Protein AF-W4M3H6-F1 (afdb_monomer)

Mean predicted aligned error: 14.19 Å

pLDDT: mean 78.34, std 15.19, range [44.12, 96.31]

Structure (mmCIF, N/CA/C/O backbone):
data_AF-W4M3H6-F1
#
_entry.id   AF-W4M3H6-F1
#
loop_
_atom_site.group_PDB
_atom_site.id
_atom_site.type_symbol
_atom_site.label_atom_id
_atom_site.label_alt_id
_atom_site.label_comp_id
_atom_site.label_asym_id
_atom_site.label_entity_id
_atom_site.label_seq_id
_atom_site.pdbx_PDB_ins_code
_atom_site.Cartn_x
_atom_site.Cartn_y
_atom_site.Cartn_z
_atom_site.occupancy
_atom_site.B_iso_or_equiv
_atom_site.auth_seq_id
_atom_site.auth_comp_id
_atom_site.auth_asym_id
_atom_site.auth_atom_id
_atom_site.pdbx_PDB_model_num
ATOM 1 N N . MET A 1 1 ? -25.652 -9.138 21.978 1.00 44.12 1 MET A N 1
ATOM 2 C CA . MET A 1 1 ? -25.597 -7.736 21.524 1.00 44.12 1 MET A CA 1
ATOM 3 C C . MET A 1 1 ? -24.230 -7.539 20.920 1.00 44.12 1 MET A C 1
ATOM 5 O O . MET A 1 1 ? -23.247 -7.651 21.644 1.00 44.12 1 MET A O 1
ATOM 9 N N . GLU A 1 2 ? -24.172 -7.386 19.602 1.00 61.50 2 GLU A N 1
ATOM 10 C CA . GLU A 1 2 ? -22.939 -7.023 18.908 1.00 61.50 2 GLU A CA 1
ATOM 11 C C . GLU A 1 2 ? -22.460 -5.693 19.494 1.00 61.50 2 GLU A C 1
ATOM 13 O O . G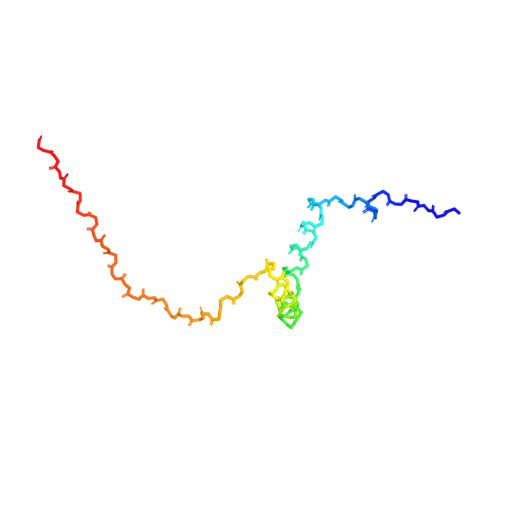LU A 1 2 ? -23.227 -4.735 19.586 1.00 61.50 2 GLU A O 1
ATOM 18 N N . ARG A 1 3 ? -21.227 -5.664 20.010 1.00 63.72 3 ARG A N 1
ATOM 19 C CA . ARG A 1 3 ? -20.610 -4.408 20.433 1.00 63.72 3 ARG A CA 1
ATOM 20 C C . ARG A 1 3 ? -20.317 -3.632 19.161 1.00 63.72 3 ARG A C 1
ATOM 22 O O . ARG A 1 3 ? -19.406 -4.011 18.430 1.00 63.72 3 ARG A O 1
ATOM 29 N N . TRP A 1 4 ? -21.080 -2.573 18.917 1.00 67.50 4 TRP A N 1
ATOM 30 C CA . TRP A 1 4 ? -20.690 -1.551 17.959 1.00 67.50 4 TRP A CA 1
ATOM 31 C C . TRP A 1 4 ? -19.330 -1.019 18.392 1.00 67.50 4 TRP A C 1
ATOM 33 O O . TRP A 1 4 ? -19.143 -0.504 19.494 1.00 67.50 4 TRP A O 1
ATOM 43 N N . CYS A 1 5 ? -18.342 -1.338 17.575 1.00 75.75 5 CYS A N 1
ATOM 44 C CA . CYS A 1 5 ? -16.979 -0.908 17.756 1.00 75.75 5 CYS A CA 1
ATOM 45 C C . CYS A 1 5 ? -16.869 0.394 16.973 1.00 75.75 5 CYS A C 1
ATOM 47 O O . CYS A 1 5 ? -16.763 0.367 15.750 1.00 75.75 5 CYS A O 1
ATOM 49 N N . ASP A 1 6 ? -16.896 1.527 17.673 1.00 72.56 6 ASP A N 1
ATOM 50 C CA . ASP A 1 6 ? -16.832 2.847 17.033 1.00 72.56 6 ASP A CA 1
ATOM 51 C C . ASP A 1 6 ? -15.586 2.985 16.148 1.00 72.56 6 ASP A C 1
ATOM 53 O O . ASP A 1 6 ? -15.646 3.576 15.079 1.00 72.56 6 ASP A O 1
ATOM 57 N N . ASN A 1 7 ? -14.467 2.365 16.540 1.00 71.25 7 ASN A N 1
ATOM 58 C CA . ASN A 1 7 ? -13.235 2.350 15.747 1.00 71.25 7 ASN A CA 1
ATOM 59 C C . ASN A 1 7 ? -13.298 1.413 14.525 1.00 71.25 7 ASN A C 1
ATOM 61 O O . ASN A 1 7 ? -12.434 1.477 13.661 1.00 71.25 7 ASN A O 1
ATOM 65 N N . CYS A 1 8 ? -14.282 0.521 14.460 1.00 75.81 8 CYS A N 1
ATOM 66 C CA . CYS A 1 8 ? -14.517 -0.350 13.315 1.00 75.81 8 CYS A CA 1
ATOM 67 C C . CYS A 1 8 ? -15.395 0.356 12.270 1.00 75.81 8 CYS A C 1
ATOM 69 O O . CYS A 1 8 ? -15.211 0.145 11.077 1.00 75.81 8 CYS A O 1
ATOM 71 N N . GLU A 1 9 ? -16.310 1.222 12.712 1.00 82.94 9 GLU A N 1
ATOM 72 C CA . GLU A 1 9 ? -17.143 2.050 11.828 1.00 82.94 9 GLU A CA 1
ATOM 73 C C . GLU A 1 9 ? -16.442 3.355 11.418 1.00 82.94 9 GLU A C 1
ATOM 75 O O . GLU A 1 9 ? -16.587 3.821 10.291 1.00 82.94 9 GLU A O 1
ATOM 80 N N . HIS A 1 10 ? -15.650 3.929 12.325 1.00 83.81 10 HIS A N 1
ATOM 81 C CA . HIS A 1 10 ? -14.964 5.209 12.166 1.00 83.81 10 HIS A CA 1
ATOM 82 C C . HIS A 1 10 ? -13.511 5.070 12.629 1.00 83.81 10 HIS A C 1
ATOM 84 O O . HIS A 1 10 ? -13.130 5.591 13.685 1.00 83.81 10 HIS A O 1
ATOM 90 N N . PRO A 1 11 ? -12.679 4.332 11.879 1.00 82.94 11 PRO A N 1
ATOM 91 C CA . PRO A 1 11 ? -11.319 4.083 12.305 1.00 82.94 11 PRO A CA 1
ATOM 92 C C . PRO A 1 11 ? -10.529 5.386 12.383 1.00 82.94 11 PRO A C 1
ATOM 94 O O . PRO A 1 11 ? -10.602 6.251 11.505 1.00 82.94 11 PRO A O 1
ATOM 97 N N . ASN A 1 12 ? -9.737 5.521 13.445 1.00 88.31 12 ASN A N 1
ATOM 98 C CA . ASN A 1 12 ? -8.845 6.661 13.585 1.00 88.31 12 ASN A CA 1
ATOM 99 C C . ASN A 1 12 ? -7.807 6.647 12.449 1.00 88.31 12 ASN A C 1
ATOM 101 O O . ASN A 1 12 ? -6.912 5.804 12.418 1.00 88.31 12 ASN A O 1
ATOM 105 N N . SER A 1 13 ? -7.916 7.604 11.528 1.00 88.69 13 SER A N 1
ATOM 106 C CA . SER A 1 13 ? -7.076 7.672 10.328 1.00 88.69 13 SER A CA 1
ATOM 107 C C . SER A 1 13 ? -5.589 7.846 10.641 1.00 88.69 13 SER A C 1
ATOM 109 O O . SER A 1 13 ? -4.753 7.269 9.949 1.00 88.69 13 SER A O 1
ATOM 111 N N . SER A 1 14 ? -5.235 8.577 11.701 1.00 92.00 14 SER A N 1
ATOM 112 C CA . SER A 1 14 ? -3.843 8.714 12.144 1.00 92.00 14 SER A CA 1
ATOM 113 C C . SER A 1 14 ? -3.282 7.386 12.645 1.00 92.00 14 SER A C 1
ATOM 115 O O . SER A 1 14 ? -2.154 7.037 12.306 1.00 92.00 14 SER A O 1
ATOM 117 N N . LEU A 1 15 ? -4.069 6.622 13.409 1.00 88.31 15 LEU A N 1
ATOM 118 C CA . LEU A 1 15 ? -3.665 5.297 13.879 1.00 88.31 15 LEU A CA 1
ATOM 119 C C . LEU A 1 15 ? -3.536 4.308 12.716 1.00 88.31 15 LEU A C 1
ATOM 121 O O . LEU A 1 15 ? -2.538 3.599 12.640 1.00 88.31 15 LEU A O 1
ATOM 125 N N . LEU A 1 16 ? -4.494 4.302 11.784 1.00 89.62 16 LEU A N 1
ATOM 126 C CA . LEU A 1 16 ? -4.427 3.462 10.587 1.00 89.62 16 LEU A CA 1
ATOM 127 C C . LEU A 1 16 ? -3.180 3.746 9.751 1.00 89.62 16 LEU A C 1
ATOM 129 O O . LEU A 1 16 ? -2.534 2.811 9.296 1.00 89.62 16 LEU A O 1
ATOM 133 N N . ARG A 1 17 ? -2.809 5.021 9.585 1.00 91.44 17 ARG A N 1
ATOM 134 C CA . ARG A 1 17 ? -1.573 5.397 8.884 1.00 91.44 17 ARG A CA 1
ATOM 135 C C . ARG A 1 17 ? -0.339 4.844 9.585 1.00 91.44 17 ARG A C 1
ATOM 137 O O . ARG A 1 17 ? 0.535 4.311 8.918 1.00 91.44 17 ARG A O 1
ATOM 144 N N . VAL A 1 18 ? -0.270 4.946 10.913 1.00 94.75 18 VAL A N 1
ATOM 145 C CA . VAL A 1 18 ? 0.857 4.400 11.688 1.00 94.75 18 VAL A CA 1
ATOM 146 C C . VAL A 1 18 ? 0.948 2.883 11.537 1.00 94.75 18 VAL A C 1
ATOM 148 O O . VAL A 1 18 ? 2.041 2.368 11.324 1.00 94.75 18 VAL A O 1
ATOM 151 N N . VAL A 1 19 ? -0.184 2.177 11.614 1.00 91.81 19 VAL A N 1
ATOM 152 C CA . VAL A 1 19 ? -0.229 0.720 11.424 1.00 91.81 19 VAL A CA 1
ATOM 153 C C . VAL A 1 19 ? 0.203 0.351 10.008 1.00 91.81 19 VAL A C 1
ATOM 155 O O . VAL A 1 19 ? 1.108 -0.455 9.858 1.00 91.81 19 VAL A O 1
ATOM 158 N N . LEU A 1 20 ? -0.356 0.995 8.981 1.00 90.06 20 LEU A N 1
ATOM 159 C CA . LEU A 1 20 ? 0.015 0.745 7.588 1.00 90.06 20 LEU A CA 1
ATOM 160 C C . LEU A 1 20 ? 1.518 0.953 7.348 1.00 90.06 20 LEU A C 1
ATOM 162 O O . LEU A 1 20 ? 2.162 0.103 6.747 1.00 90.06 20 LEU A O 1
ATOM 166 N N . ILE A 1 21 ? 2.093 2.044 7.864 1.00 92.62 21 ILE A N 1
ATOM 167 C CA . ILE A 1 21 ? 3.537 2.306 7.768 1.00 92.62 21 ILE A CA 1
ATOM 168 C C . ILE A 1 21 ? 4.341 1.193 8.454 1.00 92.62 21 ILE A C 1
ATOM 170 O O . ILE A 1 21 ? 5.349 0.745 7.915 1.00 92.62 21 ILE A O 1
ATOM 174 N N . ALA A 1 22 ? 3.916 0.745 9.637 1.00 94.31 22 ALA A N 1
ATOM 175 C CA . ALA A 1 22 ? 4.603 -0.317 10.363 1.00 94.31 22 ALA A CA 1
ATOM 176 C C . ALA A 1 22 ? 4.555 -1.660 9.618 1.00 94.31 22 ALA A C 1
ATOM 178 O O . ALA A 1 22 ? 5.567 -2.358 9.593 1.00 94.31 22 ALA A O 1
ATOM 179 N N . GLU A 1 23 ? 3.423 -1.998 9.000 1.00 92.38 23 GLU A N 1
ATOM 180 C CA . GLU A 1 23 ? 3.291 -3.215 8.193 1.00 92.38 23 GLU A CA 1
ATOM 181 C C . GLU A 1 23 ? 4.153 -3.143 6.929 1.00 92.38 23 GLU A C 1
ATOM 183 O O . GLU A 1 23 ? 4.895 -4.080 6.663 1.00 92.38 23 GLU A O 1
ATOM 188 N N . ILE A 1 24 ? 4.179 -2.005 6.223 1.00 92.38 24 ILE A N 1
ATOM 189 C CA . ILE A 1 24 ? 5.067 -1.799 5.063 1.00 92.38 24 ILE A CA 1
ATOM 190 C C . ILE A 1 24 ? 6.541 -2.005 5.450 1.00 92.38 24 ILE A C 1
ATOM 192 O O . ILE A 1 24 ? 7.283 -2.661 4.733 1.00 92.38 24 ILE A O 1
ATOM 196 N N . ILE A 1 25 ? 6.978 -1.495 6.606 1.00 95.12 25 ILE A N 1
ATOM 197 C CA . ILE A 1 25 ? 8.369 -1.661 7.074 1.00 95.12 25 ILE A CA 1
ATOM 198 C C . ILE A 1 25 ? 8.722 -3.134 7.342 1.00 95.12 25 ILE A C 1
ATOM 200 O O . ILE A 1 25 ? 9.895 -3.505 7.281 1.00 95.12 25 ILE A O 1
ATOM 204 N N . ARG A 1 26 ? 7.738 -3.959 7.713 1.00 95.50 26 ARG A N 1
ATOM 205 C CA . ARG A 1 26 ? 7.946 -5.359 8.114 1.00 95.50 26 ARG A CA 1
ATOM 206 C C . ARG A 1 26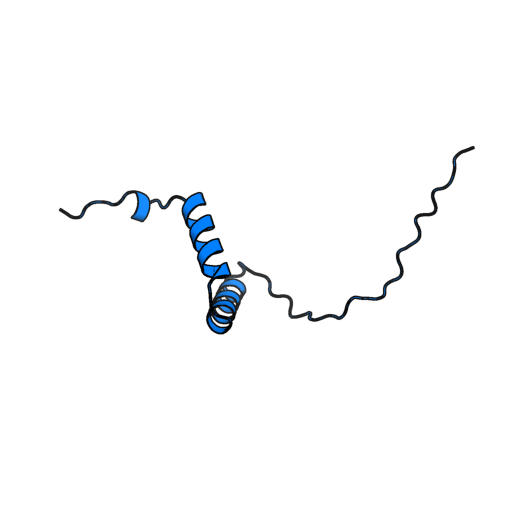 ? 7.630 -6.368 7.014 1.00 95.50 26 ARG A C 1
ATOM 208 O O . ARG A 1 26 ? 7.959 -7.536 7.208 1.00 95.50 26 ARG A O 1
ATOM 215 N N . ALA A 1 27 ? 6.968 -5.940 5.945 1.00 95.19 27 ALA A N 1
ATOM 216 C CA . ALA A 1 27 ? 6.519 -6.801 4.866 1.00 95.19 27 ALA A CA 1
ATOM 217 C C . ALA A 1 27 ? 7.699 -7.434 4.120 1.00 95.19 27 ALA A C 1
ATOM 219 O O . ALA A 1 27 ? 8.787 -6.859 4.022 1.00 95.19 27 ALA A O 1
ATOM 220 N N . GLU A 1 28 ? 7.466 -8.639 3.608 1.00 96.31 28 GLU A N 1
ATOM 221 C CA . GLU A 1 28 ? 8.393 -9.289 2.690 1.00 96.31 28 GLU A CA 1
ATOM 222 C C . GLU A 1 28 ? 8.315 -8.618 1.309 1.00 96.31 28 GLU A C 1
ATOM 224 O O . GLU A 1 28 ? 7.356 -7.914 0.989 1.00 96.31 28 GLU A O 1
ATOM 229 N N . GLU A 1 29 ? 9.352 -8.804 0.493 1.00 92.81 29 GLU A N 1
ATOM 230 C CA . GLU A 1 29 ? 9.482 -8.149 -0.815 1.00 92.81 29 GLU A CA 1
ATOM 231 C C . GLU A 1 29 ? 8.290 -8.444 -1.738 1.00 92.81 29 GLU A C 1
ATOM 233 O O . GLU A 1 29 ? 7.715 -7.519 -2.307 1.00 92.81 29 GLU A O 1
ATOM 238 N N . ASP A 1 30 ? 7.855 -9.704 -1.808 1.00 95.31 30 ASP A N 1
ATOM 239 C CA . ASP A 1 30 ? 6.716 -10.117 -2.635 1.00 95.31 30 ASP A CA 1
ATOM 240 C C . ASP A 1 30 ? 5.404 -9.440 -2.196 1.00 95.31 30 ASP A C 1
ATOM 242 O O . ASP A 1 30 ? 4.607 -9.013 -3.034 1.00 95.31 30 ASP A 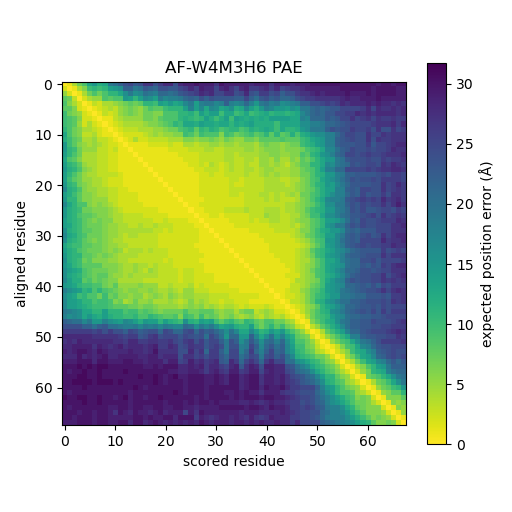O 1
ATOM 246 N N . ASP A 1 31 ? 5.194 -9.289 -0.883 1.00 94.31 31 ASP A N 1
ATOM 247 C CA . ASP A 1 31 ? 4.014 -8.611 -0.334 1.00 94.31 31 ASP A CA 1
ATOM 248 C C . ASP A 1 31 ? 4.036 -7.111 -0.657 1.00 94.31 31 ASP A C 1
ATOM 250 O O . ASP A 1 31 ? 2.997 -6.515 -0.953 1.00 94.31 31 ASP A O 1
ATOM 254 N N . LEU A 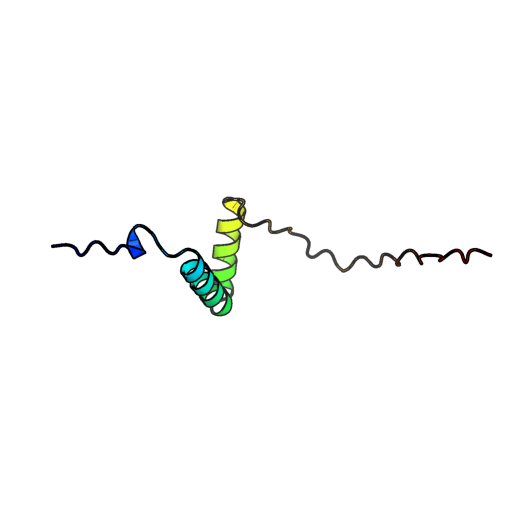1 32 ? 5.220 -6.490 -0.621 1.00 93.06 32 LEU A N 1
ATOM 255 C CA . LEU A 1 32 ? 5.397 -5.090 -1.000 1.00 93.06 32 LEU A CA 1
ATOM 256 C C . LEU A 1 32 ? 5.113 -4.866 -2.482 1.00 93.06 32 LEU A C 1
ATOM 258 O O . LEU A 1 32 ? 4.406 -3.914 -2.805 1.00 93.06 32 LEU A O 1
ATOM 262 N N . LEU A 1 33 ? 5.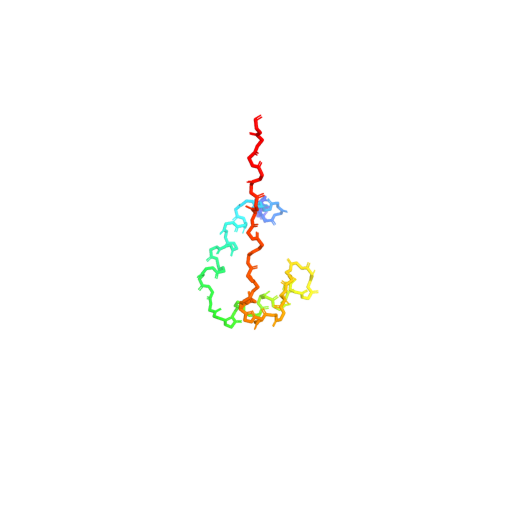614 -5.740 -3.357 1.00 92.62 33 LEU A N 1
ATOM 263 C CA . LEU A 1 33 ? 5.357 -5.671 -4.796 1.00 92.62 33 LEU A CA 1
ATOM 264 C C . LEU A 1 33 ? 3.862 -5.806 -5.092 1.00 92.62 33 LEU A C 1
ATOM 266 O O . LEU A 1 33 ? 3.290 -4.948 -5.758 1.00 92.62 33 LEU A O 1
ATOM 270 N N . ALA A 1 34 ? 3.198 -6.800 -4.498 1.00 92.75 34 ALA A N 1
ATOM 271 C CA . ALA A 1 34 ? 1.761 -6.983 -4.672 1.00 92.75 34 ALA A CA 1
ATOM 272 C C . ALA A 1 34 ? 0.949 -5.767 -4.183 1.00 92.75 34 ALA A C 1
ATOM 274 O O . ALA A 1 34 ? -0.017 -5.358 -4.828 1.00 92.75 34 ALA A O 1
ATOM 275 N N . MET A 1 35 ? 1.325 -5.165 -3.048 1.00 91.56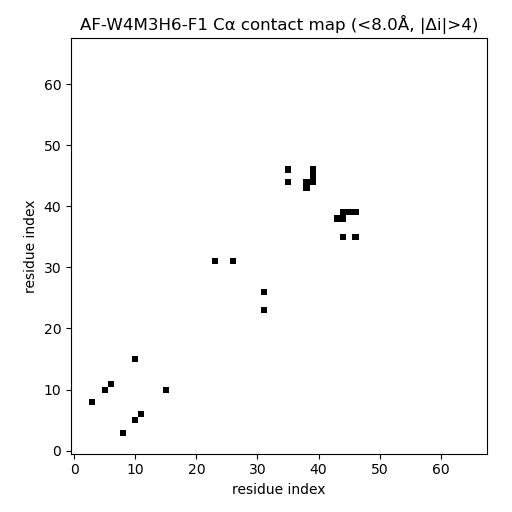 35 MET A N 1
ATOM 276 C CA . MET A 1 35 ? 0.678 -3.938 -2.567 1.00 91.56 35 MET A CA 1
ATOM 277 C C . MET A 1 35 ? 0.939 -2.740 -3.485 1.00 91.56 35 MET A C 1
ATOM 279 O O . MET A 1 35 ? 0.038 -1.920 -3.672 1.00 91.56 35 MET A O 1
ATOM 283 N N . ALA A 1 36 ? 2.147 -2.627 -4.035 1.00 91.38 36 ALA A N 1
ATOM 284 C CA . ALA A 1 36 ? 2.535 -1.551 -4.934 1.00 91.38 36 ALA A CA 1
ATOM 285 C C . ALA A 1 36 ? 1.734 -1.609 -6.244 1.00 91.38 36 ALA A C 1
ATOM 287 O O . ALA A 1 36 ? 1.136 -0.597 -6.608 1.00 91.38 36 ALA A O 1
ATOM 288 N N . ASP A 1 37 ? 1.605 -2.793 -6.855 1.00 91.81 37 ASP A N 1
ATOM 289 C CA . ASP A 1 37 ? 0.783 -3.022 -8.053 1.00 91.81 37 ASP A CA 1
ATOM 290 C C . ASP A 1 37 ? -0.675 -2.605 -7.814 1.00 91.81 37 ASP A C 1
ATOM 292 O O . ASP A 1 37 ? -1.267 -1.849 -8.583 1.00 91.81 37 ASP A O 1
ATOM 296 N N . ILE A 1 38 ? -1.255 -3.037 -6.689 1.00 91.88 38 ILE A N 1
ATOM 297 C CA . ILE A 1 38 ? -2.637 -2.699 -6.326 1.00 91.88 38 ILE A CA 1
ATOM 298 C C . ILE A 1 38 ? -2.808 -1.182 -6.150 1.00 91.88 38 ILE A C 1
ATOM 300 O O . ILE A 1 38 ? -3.834 -0.615 -6.533 1.00 91.88 38 ILE A O 1
ATOM 304 N N . PHE A 1 39 ? -1.836 -0.498 -5.543 1.00 91.50 39 PHE A N 1
ATOM 305 C CA . PHE A 1 39 ? -1.919 0.949 -5.335 1.00 91.50 39 PHE A CA 1
ATOM 306 C C . PHE A 1 39 ? -1.707 1.739 -6.625 1.00 91.50 39 PHE A C 1
ATOM 308 O O . PHE A 1 39 ? -2.335 2.790 -6.776 1.00 91.50 39 PHE A O 1
ATOM 315 N N . ASP A 1 40 ? -0.893 1.232 -7.544 1.00 91.62 40 ASP A N 1
ATOM 316 C CA . ASP A 1 40 ? -0.706 1.800 -8.877 1.00 91.62 40 ASP A CA 1
ATOM 317 C C . ASP A 1 40 ? -1.976 1.659 -9.732 1.00 91.62 40 ASP A C 1
ATOM 319 O O . ASP A 1 40 ? -2.498 2.655 -10.235 1.00 91.62 40 ASP A O 1
ATOM 323 N N . GLU A 1 41 ? -2.596 0.471 -9.760 1.00 91.75 41 GLU A N 1
ATOM 324 C CA . GLU A 1 41 ? -3.875 0.242 -10.455 1.00 91.75 41 GLU A CA 1
ATOM 325 C C . GLU A 1 41 ? -4.996 1.168 -9.955 1.00 91.75 41 GLU A C 1
ATOM 327 O O . GLU A 1 41 ? -5.866 1.603 -10.718 1.00 91.75 41 GLU A O 1
ATOM 332 N N . MET A 1 42 ? -4.987 1.492 -8.660 1.00 92.00 42 MET A N 1
ATOM 333 C CA . MET A 1 42 ? -5.942 2.423 -8.055 1.00 92.00 42 MET A CA 1
ATOM 334 C C . MET A 1 42 ? -5.566 3.904 -8.242 1.00 92.00 42 MET A C 1
ATOM 336 O O . MET A 1 42 ? -6.326 4.778 -7.816 1.00 92.00 42 MET A O 1
ATOM 340 N N . GLY A 1 43 ? -4.414 4.208 -8.846 1.00 89.50 43 GLY A N 1
ATOM 341 C CA . GLY A 1 43 ? -3.885 5.564 -9.006 1.00 89.50 43 GLY A CA 1
ATOM 342 C C . GLY A 1 43 ? -3.521 6.242 -7.681 1.00 89.50 43 GLY A C 1
ATOM 343 O O . GLY A 1 43 ? -3.518 7.472 -7.590 1.00 89.50 43 GLY A O 1
ATOM 344 N N . LEU A 1 44 ? -3.283 5.452 -6.629 1.00 87.12 44 LEU A N 1
ATOM 345 C CA . LEU A 1 44 ? -2.853 5.922 -5.308 1.00 87.12 44 LEU A CA 1
ATOM 346 C C . LEU A 1 44 ? -1.333 6.020 -5.196 1.00 87.12 44 LEU A C 1
ATOM 348 O O . LEU A 1 44 ? -0.829 6.771 -4.358 1.00 87.12 44 LEU A O 1
ATOM 352 N N . LEU A 1 45 ? -0.626 5.265 -6.028 1.00 85.81 45 LEU A N 1
ATOM 353 C CA . LEU A 1 45 ? 0.813 5.312 -6.201 1.00 85.81 45 LEU A CA 1
ATOM 354 C C . LEU A 1 45 ? 1.096 5.535 -7.689 1.00 85.81 45 LEU A C 1
ATOM 356 O O . LEU A 1 45 ? 0.285 5.156 -8.524 1.00 85.81 45 LEU A O 1
ATOM 360 N N . GLN A 1 46 ? 2.185 6.230 -7.999 1.00 79.69 46 GLN A N 1
ATOM 361 C CA . GLN A 1 46 ? 2.723 6.308 -9.354 1.00 79.69 46 GLN A CA 1
ATOM 362 C C . GLN A 1 46 ? 4.078 5.636 -9.273 1.00 79.69 46 GLN A C 1
ATOM 364 O O . GLN A 1 46 ? 5.000 6.185 -8.661 1.00 79.69 46 GLN A O 1
ATOM 369 N N . LEU A 1 47 ? 4.151 4.410 -9.768 1.00 74.25 47 LEU A N 1
ATOM 370 C CA . LEU A 1 47 ? 5.420 3.727 -9.934 1.00 74.25 47 LEU A CA 1
ATOM 371 C C . LEU A 1 47 ? 5.943 4.131 -11.308 1.00 74.25 47 LEU A C 1
ATOM 373 O O . LEU A 1 47 ? 5.498 3.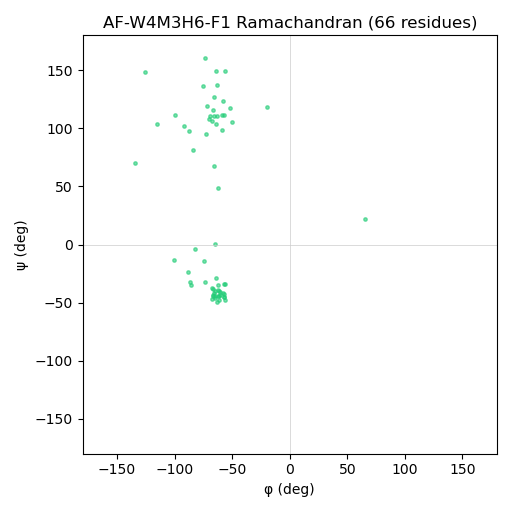614 -12.327 1.00 74.25 47 LEU A O 1
ATOM 377 N N . ASP A 1 48 ? 6.829 5.124 -11.340 1.00 74.19 48 ASP A N 1
ATOM 378 C CA . ASP A 1 48 ? 7.591 5.391 -12.554 1.00 74.19 48 ASP A CA 1
ATOM 379 C C . ASP A 1 48 ? 8.509 4.175 -12.784 1.00 74.19 48 ASP A C 1
ATOM 381 O O . ASP A 1 48 ? 9.260 3.793 -11.886 1.00 74.19 48 ASP A O 1
ATOM 385 N N . ASP A 1 49 ? 8.464 3.569 -13.975 1.00 62.84 49 ASP A N 1
ATOM 386 C CA . ASP A 1 49 ? 9.339 2.448 -14.383 1.00 62.84 49 ASP A CA 1
ATOM 387 C C . ASP A 1 49 ? 10.832 2.848 -14.470 1.00 62.84 49 ASP A C 1
ATOM 389 O O . ASP A 1 49 ? 11.695 2.043 -14.833 1.00 62.84 49 ASP A O 1
ATOM 393 N N . ASP A 1 50 ? 11.152 4.105 -14.171 1.00 57.19 50 ASP A N 1
ATOM 394 C CA . ASP A 1 50 ? 12.447 4.703 -14.432 1.00 57.19 50 ASP A CA 1
ATOM 395 C C . ASP A 1 50 ? 13.445 4.385 -13.305 1.00 57.19 50 ASP A C 1
ATOM 397 O O . ASP A 1 50 ? 13.803 5.222 -12.473 1.00 57.19 50 ASP A O 1
ATOM 401 N N . ASP A 1 51 ? 14.028 3.186 -13.385 1.00 58.94 51 ASP A N 1
ATOM 402 C CA . ASP A 1 51 ? 15.457 2.959 -13.112 1.00 58.94 51 ASP A CA 1
ATOM 403 C C . ASP A 1 51 ? 16.322 3.755 -14.127 1.00 58.94 51 ASP A C 1
ATOM 405 O O . ASP A 1 51 ? 17.244 3.232 -14.762 1.00 58.94 51 ASP A O 1
ATOM 409 N N . ASP A 1 52 ? 16.027 5.043 -14.330 1.00 61.94 52 ASP A N 1
ATOM 410 C CA . ASP A 1 52 ? 16.885 5.903 -15.126 1.00 61.94 52 ASP A CA 1
ATOM 411 C C . ASP A 1 52 ? 18.153 6.175 -14.300 1.00 61.94 52 ASP A C 1
ATOM 413 O O . ASP A 1 52 ? 18.080 6.718 -13.187 1.00 61.94 52 ASP A O 1
ATOM 417 N N . PRO A 1 53 ? 19.349 5.793 -14.795 1.00 59.44 53 PRO A N 1
ATOM 418 C CA . PRO A 1 53 ? 20.594 6.072 -14.095 1.00 59.44 53 PRO A CA 1
ATOM 419 C C . PRO A 1 53 ? 20.711 7.582 -13.858 1.00 59.44 53 PRO A C 1
ATOM 421 O O . PRO A 1 53 ? 20.227 8.363 -14.683 1.00 59.44 53 PRO A O 1
ATOM 424 N N . PRO A 1 54 ? 21.372 8.023 -12.767 1.00 61.69 54 PRO A N 1
ATOM 425 C CA . PRO A 1 54 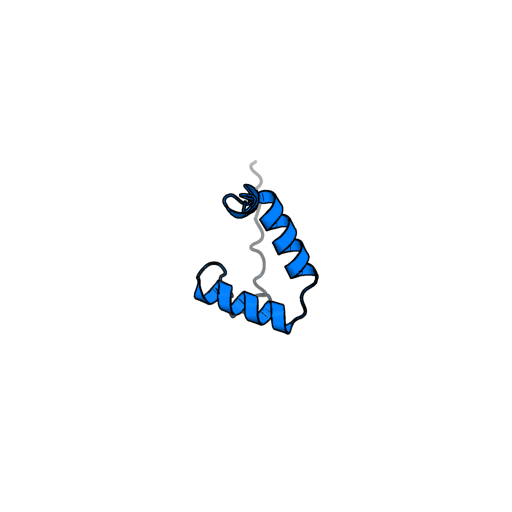? 21.459 9.439 -12.444 1.00 61.69 54 PRO A CA 1
ATOM 426 C C . PRO A 1 54 ? 21.967 10.197 -13.667 1.00 61.69 54 PRO A C 1
ATOM 428 O O . PRO A 1 54 ? 23.076 9.950 -14.142 1.00 61.69 54 PRO A O 1
ATOM 431 N N . SER A 1 55 ? 21.136 11.097 -14.195 1.00 58.81 55 SER A N 1
ATOM 432 C CA . SER A 1 55 ? 21.532 11.951 -15.302 1.00 58.81 55 SER A CA 1
ATOM 433 C C . SER A 1 55 ? 22.746 12.761 -14.847 1.00 58.81 55 SER A C 1
ATOM 435 O O . SER A 1 55 ? 22.624 13.621 -13.969 1.00 58.81 55 SER A O 1
ATOM 437 N N . ASP A 1 56 ? 23.914 12.486 -15.427 1.00 62.22 56 ASP A N 1
ATOM 438 C CA . ASP A 1 56 ? 25.098 13.342 -15.354 1.00 62.22 56 ASP A CA 1
ATOM 439 C C . ASP A 1 56 ? 24.802 14.660 -16.094 1.00 62.22 56 ASP A C 1
ATOM 441 O O . ASP A 1 56 ? 25.361 14.932 -17.157 1.00 62.22 56 ASP A O 1
ATOM 445 N N . ASP A 1 57 ? 23.896 15.487 -15.569 1.00 59.25 57 ASP A N 1
ATOM 446 C CA . ASP A 1 57 ? 23.679 16.828 -16.097 1.00 59.25 57 ASP A CA 1
ATOM 447 C C . ASP A 1 57 ? 24.430 17.840 -15.213 1.00 59.25 57 ASP A C 1
ATOM 449 O O . ASP A 1 57 ? 24.112 18.018 -14.026 1.00 59.25 57 ASP A O 1
ATOM 453 N N . PRO A 1 58 ? 25.501 18.477 -15.728 1.00 58.91 58 PRO A N 1
ATOM 454 C CA . PRO A 1 58 ? 26.327 19.376 -14.947 1.00 58.91 58 PRO A CA 1
ATOM 455 C C . PRO A 1 58 ? 25.521 20.613 -14.552 1.00 58.91 58 PRO A C 1
ATOM 457 O O . PRO A 1 58 ? 25.232 21.483 -15.370 1.00 58.91 58 PRO A O 1
ATOM 460 N N . SER A 1 59 ? 25.231 20.704 -13.253 1.00 56.22 59 SER A N 1
ATOM 461 C CA . SER A 1 59 ? 24.784 21.898 -12.528 1.00 56.22 59 SER A CA 1
ATOM 462 C C . SER A 1 59 ? 25.109 23.213 -13.264 1.00 56.22 59 SER A C 1
ATOM 464 O O . SER A 1 59 ? 26.295 23.536 -13.446 1.00 56.22 59 SER A O 1
ATOM 466 N N . PRO A 1 60 ? 24.110 24.030 -13.656 1.00 53.31 60 PRO A N 1
ATOM 467 C CA . PRO A 1 60 ? 24.398 25.352 -14.174 1.00 53.31 60 PRO A CA 1
ATOM 468 C C . PRO A 1 60 ? 24.955 26.179 -13.016 1.00 53.31 60 PRO A C 1
ATOM 470 O O . PRO A 1 60 ? 24.234 26.574 -12.101 1.00 53.31 60 PRO A O 1
ATOM 473 N N . LYS A 1 61 ? 26.271 26.428 -13.045 1.00 54.56 61 LYS A N 1
ATOM 474 C CA . LYS A 1 61 ? 26.955 27.324 -12.108 1.00 54.56 61 LYS A CA 1
ATOM 475 C C . LYS A 1 61 ? 26.199 28.648 -12.065 1.00 54.56 61 LYS A C 1
ATOM 477 O O . LYS A 1 61 ? 26.300 29.457 -12.990 1.00 54.56 61 LYS A O 1
ATOM 482 N N . ALA A 1 62 ? 25.468 28.878 -10.978 1.00 56.44 62 ALA A N 1
ATOM 483 C CA . ALA A 1 62 ? 24.870 30.164 -10.677 1.00 56.44 62 ALA A CA 1
ATOM 484 C C . ALA A 1 62 ? 25.997 31.205 -10.600 1.00 56.44 62 ALA A C 1
ATOM 486 O O . ALA A 1 62 ? 26.718 31.319 -9.608 1.00 56.44 62 ALA A O 1
ATOM 487 N N . THR A 1 63 ? 26.193 31.947 -11.690 1.00 59.03 63 THR A N 1
ATOM 488 C CA . THR A 1 63 ? 27.103 33.088 -11.715 1.00 59.03 63 THR A CA 1
ATOM 489 C C . THR A 1 63 ? 26.439 34.199 -10.916 1.00 59.03 63 THR A C 1
ATOM 491 O O . THR A 1 63 ? 25.610 34.945 -11.436 1.00 59.03 63 THR A O 1
ATOM 494 N N . ILE A 1 64 ? 26.789 34.307 -9.634 1.00 63.31 64 ILE A N 1
ATOM 495 C CA . ILE A 1 64 ? 26.430 35.464 -8.815 1.00 63.31 64 ILE A CA 1
ATOM 496 C C . ILE A 1 64 ? 27.136 36.679 -9.425 1.00 63.31 64 ILE A C 1
ATOM 498 O O . ILE A 1 64 ? 28.346 36.863 -9.276 1.00 63.31 64 ILE A O 1
ATOM 502 N N . ARG A 1 65 ? 26.385 37.520 -10.143 1.00 59.19 65 ARG A N 1
ATOM 503 C CA . ARG A 1 65 ? 26.867 38.838 -10.565 1.00 59.19 65 ARG A CA 1
ATOM 504 C C . ARG A 1 65 ? 26.980 39.721 -9.325 1.00 59.19 65 ARG A C 1
ATOM 506 O O . ARG A 1 65 ? 25.978 40.098 -8.726 1.00 59.19 65 ARG A O 1
ATOM 513 N N . ARG A 1 66 ? 28.216 40.043 -8.943 1.00 60.12 66 ARG A N 1
ATOM 514 C CA . ARG A 1 66 ? 28.535 41.013 -7.891 1.00 60.12 66 ARG A CA 1
ATOM 515 C C . ARG A 1 66 ? 28.113 42.405 -8.373 1.00 60.12 66 ARG A C 1
ATOM 517 O O . ARG A 1 66 ? 28.640 42.885 -9.375 1.00 60.12 66 ARG A O 1
ATOM 524 N N . ILE A 1 67 ? 27.145 43.017 -7.698 1.00 66.12 67 ILE A N 1
ATO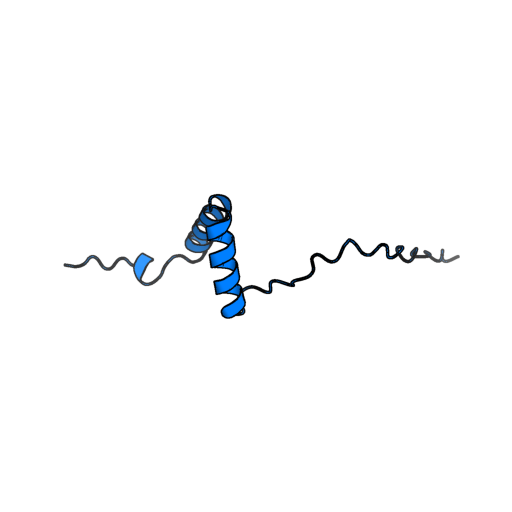M 525 C CA . ILE A 1 67 ? 26.759 44.414 -7.936 1.00 66.12 67 ILE A CA 1
ATOM 526 C C . ILE A 1 67 ? 27.839 45.310 -7.309 1.00 66.12 67 ILE A C 1
ATOM 528 O O . ILE A 1 67 ? 28.361 44.995 -6.238 1.00 66.12 67 ILE A O 1
ATOM 532 N N . LYS A 1 68 ? 28.223 46.342 -8.062 1.00 62.31 68 LYS A N 1
ATOM 533 C CA . LYS A 1 68 ? 29.312 47.291 -7.806 1.00 62.31 68 LYS A CA 1
ATOM 534 C C . LYS A 1 68 ? 28.953 48.316 -6.737 1.00 62.31 68 LYS A C 1
ATOM 536 O O . LYS A 1 68 ? 27.777 48.737 -6.725 1.00 62.31 68 LYS A O 1
#

Foldseek 3Di:
DPPPDVCVVVNDPVVVVVVVVVCCVVDDPVVVVVVQVVCVVVVNDDDDPDPPPPPPDDDPPPPPDDDD

Secondary structure (DSSP, 8-state):
-----HHHHS--HHHHHHHHHHHHHH--HHHHHHHHHHHHHTTS-------PPP--------------

Radius of gyration: 22.73 Å; Cα contacts (8 Å, |Δi|>4): 13; chains: 1; bounding box: 55×57×38 Å

Sequence (68 aa):
MERWCDNCEHPNSSLLRVVLIAEIIRAEEDDLLAMADIFDEMGLLQLDDDDDPPSDDPSPKATIRRIK

Organism: NCBI:txid1429439

Solvent-accessible surface area (backbone atoms only — not comparable to full-atom values): 4606 Å² total; per-residue (Å²): 128,86,77,84,49,64,60,76,80,56,55,57,64,71,59,51,51,52,50,52,54,53,48,62,75,67,50,54,70,69,58,49,50,56,51,48,53,54,31,35,79,70,68,77,40,84,80,76,90,69,86,64,72,84,77,91,67,80,75,81,78,80,78,79,79,81,82,130